Protein AF-A0A2N8P9F9-F1 (afdb_monomer_lite)

Foldseek 3Di:
DDLDPPPPPDPDADDEAEQEDELDVDPVSVVVSVVVLLVRQFDDDPPRDTAGDQDQLYKYKYKYKYFPDADPVRDDTDIWIKIWMARSRPRQTFWMATPVVQETEGEPPSCVCVSRVDDTPDDHHYDPHHRDQVRVCVVLVHPHPVPDDDDSPDPDPDPDDDDPDDDD

InterPro domains:
  IPR001574 Ribosome-inactivating protein [PF00161] (27-142)
  IPR016138 Ribosome-inactivating protein, subdomain 1 [G3DSA:3.40.420.10] (20-156)
  IPR036041 Ribosome-inactivating protein superfamily [SSF56371] (22-152)

Sequence (168 aa):
MDSATVTNRAANRPSYSTVHWVDTHDSNRYLAMLQQLRTAVGHAFRNNVQETTHDRNQLVALNVTRDLGEGGDGRQHQVESVTIYFNASNMYFLGWSSDDTGRLYQLNGTNLGRRLAWSGEHQPITLPFGESYTALQRAAGWGSRGAMEINTVAFTFCGGLQVLSRRT

Secondary structure (DSSP, 8-state):
--------SSSS---EEEEEEE--S-HHHHHHHHHHHHHHHEEE-GGG-EEE-S-SS-EEEEEEEEE----TTS----EEEEEEEEETTT--EEEEEETTTTEEEE-TT--HHHHTT--SSSPPEEPSS-SSHHHHHHHHT-S-GGG----TT-----SS--------

Radius of gyration: 17.2 Å; chains: 1; bounding box: 51×53×38 Å

Structure (mmCIF, N/CA/C/O backbone):
data_AF-A0A2N8P9F9-F1
#
_entry.id   AF-A0A2N8P9F9-F1
#
loop_
_atom_site.group_PDB
_atom_site.id
_atom_site.type_symbol
_atom_site.label_atom_id
_atom_site.label_alt_id
_atom_site.label_comp_id
_atom_site.label_asym_id
_atom_site.label_entity_id
_atom_site.label_seq_id
_atom_site.pdbx_PDB_ins_code
_atom_site.Cartn_x
_atom_site.Cartn_y
_atom_site.Cartn_z
_atom_site.occupancy
_atom_site.B_iso_or_equiv
_atom_site.auth_seq_id
_atom_site.auth_comp_id
_atom_site.auth_asym_id
_atom_site.auth_atom_id
_atom_site.pdbx_PDB_model_num
ATOM 1 N N . MET A 1 1 ? -2.568 -3.768 24.577 1.00 30.30 1 MET A N 1
ATOM 2 C CA . MET A 1 1 ? -2.205 -3.150 23.284 1.00 30.30 1 MET A CA 1
ATOM 3 C C . MET A 1 1 ? -3.438 -3.266 22.432 1.00 30.30 1 MET A C 1
ATOM 5 O O . MET A 1 1 ? -3.795 -4.370 22.036 1.00 30.30 1 MET A O 1
ATOM 9 N N . ASP A 1 2 ? -4.140 -2.152 22.301 1.00 24.77 2 ASP A N 1
ATOM 10 C CA . ASP A 1 2 ? -5.523 -2.145 21.856 1.00 24.77 2 ASP A CA 1
ATOM 11 C C . ASP A 1 2 ? -5.565 -2.212 20.334 1.00 24.77 2 ASP A C 1
ATOM 13 O O . ASP A 1 2 ? -5.046 -1.343 19.635 1.00 24.77 2 ASP A O 1
ATOM 17 N N . SER A 1 3 ? -6.152 -3.288 19.815 1.00 24.88 3 SER A N 1
ATOM 18 C CA . SER A 1 3 ? -6.574 -3.349 18.423 1.00 24.88 3 SER A CA 1
ATOM 19 C C . SER A 1 3 ? -7.779 -2.419 18.307 1.00 24.88 3 SER A C 1
ATOM 21 O O . SER A 1 3 ? -8.895 -2.776 18.677 1.00 24.88 3 SER A O 1
ATOM 23 N N . ALA A 1 4 ? -7.535 -1.173 17.909 1.00 26.28 4 ALA A N 1
ATOM 24 C CA . ALA A 1 4 ? -8.611 -0.238 17.646 1.00 26.28 4 ALA A CA 1
ATOM 25 C C . ALA A 1 4 ? -9.183 -0.549 16.263 1.00 26.28 4 ALA A C 1
ATOM 27 O O . ALA A 1 4 ? -8.550 -0.297 15.238 1.00 26.28 4 ALA A O 1
ATOM 28 N N . THR A 1 5 ? -10.404 -1.077 16.230 1.00 26.66 5 THR A N 1
ATOM 29 C CA . THR A 1 5 ? -11.253 -0.998 15.044 1.00 26.66 5 THR A CA 1
ATOM 30 C C . THR A 1 5 ? -11.542 0.482 14.801 1.00 26.66 5 THR A C 1
ATOM 32 O O . THR A 1 5 ? -12.449 1.054 15.406 1.00 26.66 5 THR A O 1
ATOM 35 N N . VAL A 1 6 ? -10.743 1.150 13.966 1.00 27.34 6 VAL A N 1
ATOM 36 C CA . VAL A 1 6 ? -11.056 2.518 13.546 1.00 27.34 6 VAL A CA 1
ATOM 37 C C . VAL A 1 6 ? -12.202 2.438 12.549 1.00 27.34 6 VAL A C 1
ATOM 39 O O . VAL A 1 6 ? -12.025 2.160 11.365 1.00 27.34 6 VAL A O 1
ATOM 42 N N . THR A 1 7 ? -13.407 2.660 13.065 1.00 22.81 7 THR A N 1
ATOM 43 C CA . THR A 1 7 ? -14.605 2.909 12.268 1.00 22.81 7 THR A CA 1
ATOM 44 C C . THR A 1 7 ? -14.370 4.197 11.486 1.00 22.81 7 THR A C 1
ATOM 46 O O . THR A 1 7 ? -14.451 5.290 12.049 1.00 22.81 7 THR A O 1
ATOM 49 N N . ASN A 1 8 ? -14.015 4.089 10.204 1.00 29.50 8 ASN A N 1
ATOM 50 C CA . ASN A 1 8 ? -13.860 5.273 9.374 1.00 29.50 8 ASN A CA 1
ATOM 51 C C . ASN A 1 8 ? -15.230 5.947 9.231 1.00 29.50 8 ASN A C 1
ATOM 53 O O . ASN A 1 8 ? -16.238 5.312 8.908 1.00 29.50 8 ASN A O 1
ATOM 57 N N . ARG A 1 9 ? -15.264 7.241 9.544 1.00 29.08 9 ARG A N 1
ATOM 58 C CA . ARG A 1 9 ? -16.457 8.081 9.639 1.00 29.08 9 ARG A CA 1
ATOM 59 C C . ARG A 1 9 ? -16.928 8.477 8.236 1.00 29.08 9 ARG A C 1
ATOM 61 O O . ARG A 1 9 ? -16.974 9.649 7.901 1.00 29.08 9 ARG A O 1
ATOM 68 N N . ALA A 1 10 ? -17.273 7.494 7.414 1.00 27.45 10 ALA A N 1
ATOM 69 C CA . ALA A 1 10 ? -18.036 7.663 6.186 1.00 27.45 10 ALA A CA 1
ATOM 70 C C . ALA A 1 10 ? -18.776 6.352 5.909 1.00 27.45 10 ALA A C 1
ATOM 72 O O . ALA A 1 10 ? -18.179 5.307 5.661 1.00 27.45 10 ALA A O 1
ATOM 73 N N . ALA A 1 11 ? -20.097 6.408 6.024 1.00 31.88 11 ALA A N 1
ATOM 74 C CA . ALA A 1 11 ? -20.988 5.281 5.825 1.00 31.88 11 ALA A CA 1
ATOM 75 C C . ALA A 1 11 ? -20.761 4.576 4.464 1.00 31.88 11 ALA A C 1
ATOM 77 O O . ALA A 1 11 ? -20.681 5.225 3.422 1.00 31.88 11 ALA A O 1
ATOM 78 N N . ASN A 1 12 ? -20.789 3.235 4.493 1.00 32.66 12 ASN A N 1
ATOM 79 C CA . ASN A 1 12 ? -21.172 2.329 3.395 1.00 32.66 12 ASN A CA 1
ATOM 80 C C . ASN A 1 12 ? -20.173 1.859 2.304 1.00 32.66 12 ASN A C 1
ATOM 82 O O . ASN A 1 12 ? -20.660 1.491 1.236 1.00 32.66 12 ASN A O 1
ATOM 86 N N . ARG A 1 13 ? -18.839 1.759 2.492 1.00 37.03 13 ARG A N 1
ATOM 87 C CA . ARG A 1 13 ? -17.921 1.198 1.446 1.00 37.03 13 ARG A CA 1
ATOM 88 C C . ARG A 1 13 ? -16.709 0.395 1.999 1.00 37.03 13 ARG A C 1
ATOM 90 O O . ARG A 1 13 ? -16.485 0.451 3.201 1.00 37.03 13 ARG A O 1
ATOM 97 N N . PRO A 1 14 ? -16.003 -0.403 1.155 1.00 45.31 14 PRO A N 1
ATOM 98 C CA . PRO A 1 14 ? -15.731 -1.838 1.377 1.00 45.31 14 PRO A CA 1
ATOM 99 C C . PRO A 1 14 ? -14.969 -2.155 2.672 1.00 45.31 14 PRO A C 1
ATOM 101 O O . PRO A 1 14 ? -14.108 -1.393 3.093 1.00 45.31 14 PRO A O 1
ATOM 104 N N . SER A 1 15 ? -15.233 -3.323 3.261 1.00 54.84 15 SER A N 1
ATOM 105 C CA . SER A 1 15 ? -14.537 -3.829 4.449 1.00 54.84 15 SER A CA 1
ATOM 106 C C . SER A 1 15 ? -13.032 -3.977 4.186 1.00 54.84 15 SER A C 1
ATOM 108 O O . SER A 1 15 ? -12.601 -4.937 3.549 1.00 54.84 15 SER A O 1
ATOM 110 N N . TYR A 1 16 ? -12.227 -3.028 4.659 1.00 56.31 16 TYR A N 1
ATOM 111 C CA . TYR A 1 16 ? -10.776 -3.168 4.723 1.00 56.31 16 TYR A CA 1
ATOM 112 C C . TYR A 1 16 ? -10.331 -3.239 6.180 1.00 56.31 16 TYR A C 1
ATOM 114 O O . TYR A 1 16 ? -10.906 -2.585 7.050 1.00 56.31 16 TYR A O 1
ATOM 122 N N . SER A 1 17 ? -9.323 -4.064 6.448 1.00 64.69 17 SER A N 1
ATOM 123 C CA . SER A 1 17 ? -8.707 -4.136 7.774 1.00 64.69 17 SER A CA 1
ATOM 124 C C . SER A 1 17 ? -7.628 -3.059 7.877 1.00 64.69 17 SER A C 1
ATOM 126 O O . SER A 1 17 ? -6.892 -2.834 6.914 1.00 64.69 17 SER A O 1
ATOM 128 N N . THR A 1 18 ? -7.512 -2.415 9.036 1.00 65.12 18 THR A N 1
ATOM 129 C CA . THR A 1 18 ? -6.504 -1.374 9.286 1.00 65.12 18 THR A CA 1
ATOM 130 C C . THR A 1 18 ? -5.505 -1.856 10.329 1.00 65.12 18 THR A C 1
ATOM 132 O O . THR A 1 18 ? -5.890 -2.362 11.382 1.00 65.12 18 THR A O 1
ATOM 135 N N . VAL A 1 19 ? -4.219 -1.685 10.039 1.00 64.88 19 VAL A N 1
ATOM 136 C CA . VAL A 1 19 ? -3.107 -1.905 10.966 1.00 64.88 19 VAL A CA 1
ATOM 137 C C . VAL A 1 19 ? -2.494 -0.552 11.283 1.00 64.88 19 VAL A C 1
ATOM 139 O O . VAL A 1 19 ? -2.213 0.224 10.375 1.00 64.88 19 VAL A O 1
ATOM 142 N N . HIS A 1 20 ? -2.280 -0.265 12.562 1.00 66.94 20 HIS A N 1
ATOM 143 C CA . HIS A 1 20 ? -1.676 0.989 13.001 1.00 66.94 20 HIS A CA 1
ATOM 144 C C . HIS A 1 20 ? -0.215 0.765 13.386 1.00 66.94 20 HIS A C 1
ATOM 146 O O . HIS A 1 20 ? 0.096 -0.117 14.186 1.00 66.94 20 HIS A O 1
ATOM 152 N N . TRP A 1 21 ? 0.676 1.585 12.837 1.00 66.00 21 TRP A N 1
ATOM 153 C CA . TRP A 1 21 ? 2.098 1.596 13.142 1.00 66.00 21 TRP A CA 1
ATOM 154 C C . TRP A 1 21 ? 2.563 3.008 13.475 1.00 66.00 21 TRP A C 1
ATOM 156 O O . TRP A 1 21 ? 2.352 3.948 12.713 1.00 66.00 21 TRP A O 1
ATOM 166 N N . VAL A 1 22 ? 3.238 3.130 14.612 1.00 60.84 22 VAL A N 1
ATOM 167 C CA . VAL A 1 22 ? 3.959 4.341 14.999 1.00 60.84 22 VAL A CA 1
ATOM 168 C C . VAL A 1 22 ? 5.439 4.045 14.822 1.00 60.84 22 VAL A C 1
ATOM 170 O O . VAL A 1 22 ? 5.901 3.013 15.318 1.00 60.84 22 VAL A O 1
ATOM 173 N N . ASP A 1 23 ? 6.156 4.935 14.134 1.00 62.00 23 ASP A N 1
ATOM 174 C CA . ASP A 1 23 ? 7.605 4.866 13.925 1.00 62.00 23 ASP A CA 1
ATOM 175 C C . ASP A 1 23 ? 8.349 5.062 15.247 1.00 62.00 23 ASP A C 1
ATOM 177 O O . ASP A 1 23 ? 8.871 6.116 15.601 1.00 62.00 23 ASP A O 1
ATOM 181 N N . THR A 1 24 ? 8.330 4.006 16.038 1.00 53.62 24 THR A N 1
ATOM 182 C CA . THR A 1 24 ? 9.168 3.835 17.204 1.00 53.62 24 THR A CA 1
ATOM 183 C C . THR A 1 24 ? 10.310 2.959 16.743 1.00 53.62 24 THR A C 1
ATOM 185 O O . THR A 1 24 ? 10.046 1.878 16.215 1.00 53.62 24 THR A O 1
ATOM 188 N N . HIS A 1 25 ? 11.555 3.375 16.955 1.00 65.12 25 HIS A N 1
ATOM 189 C CA . HIS A 1 25 ? 12.767 2.631 16.589 1.00 65.12 25 HIS A CA 1
ATOM 190 C C . HIS A 1 25 ? 12.947 1.326 17.420 1.00 65.12 25 HIS A C 1
ATOM 192 O O . HIS A 1 25 ? 14.054 0.923 17.763 1.00 65.12 25 HIS A O 1
ATOM 198 N N . ASP A 1 26 ? 11.843 0.670 17.780 1.00 72.69 26 ASP A N 1
ATOM 199 C CA . ASP A 1 26 ? 11.692 -0.495 18.635 1.00 72.69 26 ASP A CA 1
ATOM 200 C C . ASP A 1 26 ? 11.343 -1.725 17.783 1.00 72.69 26 ASP A C 1
ATOM 202 O O . ASP A 1 26 ? 10.273 -1.831 17.170 1.00 72.69 26 ASP A O 1
ATOM 206 N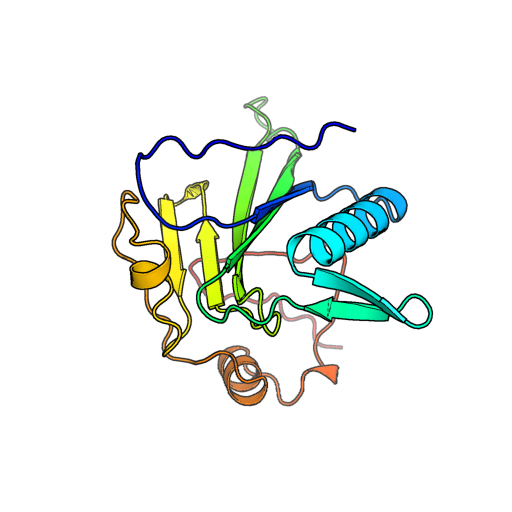 N . SER A 1 27 ? 12.256 -2.695 17.792 1.00 74.56 27 SER A N 1
ATOM 207 C CA . SER A 1 27 ? 12.118 -3.948 17.046 1.00 74.56 27 SER A CA 1
ATOM 208 C C . SER A 1 27 ? 10.915 -4.787 17.494 1.00 74.56 27 SER A C 1
ATOM 210 O O . SER A 1 27 ? 10.306 -5.466 16.668 1.00 74.56 27 SER A O 1
ATOM 212 N N . ASN A 1 28 ? 10.514 -4.728 18.768 1.00 76.31 28 ASN A N 1
ATOM 213 C CA . ASN A 1 28 ? 9.371 -5.497 19.267 1.00 76.31 28 ASN A CA 1
ATOM 214 C C . ASN A 1 28 ? 8.050 -4.949 18.724 1.00 76.31 28 ASN A C 1
ATOM 216 O O . ASN A 1 28 ? 7.170 -5.717 18.331 1.00 76.31 28 ASN A O 1
ATOM 220 N N . ARG A 1 29 ? 7.923 -3.621 18.640 1.00 72.81 29 ARG A N 1
ATOM 221 C CA . ARG A 1 29 ? 6.747 -2.968 18.048 1.00 72.81 29 ARG A CA 1
ATOM 222 C C . ARG A 1 29 ? 6.652 -3.227 16.548 1.00 72.81 29 ARG A C 1
ATOM 224 O O . ARG A 1 29 ? 5.560 -3.476 16.042 1.00 72.81 29 ARG A O 1
ATOM 231 N N . TYR A 1 30 ? 7.788 -3.257 15.854 1.00 75.25 30 TYR A N 1
ATOM 232 C CA . TYR A 1 30 ? 7.841 -3.662 14.450 1.00 75.25 30 TYR A CA 1
ATOM 233 C C . TYR A 1 30 ? 7.366 -5.111 14.242 1.00 75.25 30 TYR A C 1
ATOM 235 O O . TYR A 1 30 ? 6.511 -5.370 13.393 1.00 75.25 30 TYR A O 1
ATOM 243 N N . LEU A 1 31 ? 7.854 -6.059 15.052 1.00 78.88 31 LEU A N 1
ATOM 244 C CA . LEU A 1 31 ? 7.422 -7.460 14.981 1.00 78.88 31 LEU A CA 1
ATOM 245 C C . LEU A 1 31 ? 5.926 -7.626 15.280 1.00 78.88 31 LEU A C 1
ATOM 247 O O . LEU A 1 31 ? 5.251 -8.391 14.588 1.00 78.88 31 LEU A O 1
ATOM 251 N N . ALA A 1 32 ? 5.397 -6.891 16.261 1.00 79.62 32 ALA A N 1
ATOM 252 C CA . ALA A 1 32 ? 3.972 -6.895 16.581 1.00 79.62 32 ALA A CA 1
ATOM 253 C C . ALA A 1 32 ? 3.120 -6.371 15.411 1.00 79.62 32 ALA A C 1
ATOM 255 O O . ALA A 1 32 ? 2.122 -6.994 15.048 1.00 79.62 32 ALA A O 1
ATOM 256 N N . MET A 1 33 ? 3.543 -5.282 14.761 1.00 82.00 33 MET A N 1
ATOM 257 C CA . MET A 1 33 ? 2.885 -4.760 13.558 1.00 82.00 33 MET A CA 1
ATOM 258 C C . MET A 1 33 ? 2.875 -5.794 12.425 1.00 82.00 33 MET A C 1
ATOM 260 O O . MET A 1 33 ? 1.828 -6.042 11.828 1.00 82.00 33 MET A O 1
ATOM 264 N N . LEU A 1 34 ? 4.002 -6.470 12.170 1.00 82.00 34 LEU A N 1
ATOM 265 C CA . LEU A 1 34 ? 4.060 -7.521 11.150 1.00 82.00 34 LEU A CA 1
ATOM 266 C C . LEU A 1 34 ? 3.096 -8.677 11.454 1.00 82.00 34 LEU A C 1
ATOM 268 O O . LEU A 1 34 ? 2.489 -9.232 10.538 1.00 82.00 34 LEU A O 1
ATOM 272 N N . GLN A 1 35 ? 2.944 -9.055 12.724 1.00 82.19 35 GLN A N 1
ATOM 273 C CA . GLN A 1 35 ? 1.995 -10.091 13.138 1.00 82.19 35 GLN A CA 1
ATOM 274 C C . GLN A 1 35 ? 0.539 -9.654 12.936 1.00 82.19 35 GLN A C 1
ATOM 276 O O . GLN A 1 35 ? -0.271 -10.450 12.451 1.00 82.19 35 GLN A O 1
ATOM 281 N N . GLN A 1 36 ? 0.216 -8.396 13.245 1.00 80.94 36 GLN A N 1
ATOM 282 C CA . GLN A 1 36 ? -1.107 -7.825 12.988 1.00 80.94 36 GLN A CA 1
ATOM 283 C C . GLN A 1 36 ? -1.416 -7.801 11.492 1.00 80.94 36 GLN A C 1
ATOM 285 O O . GLN A 1 36 ? -2.480 -8.260 11.087 1.00 80.94 36 GLN A O 1
ATOM 290 N N . LEU A 1 37 ? -0.468 -7.353 10.664 1.00 82.00 37 LEU A N 1
ATOM 291 C CA . LEU A 1 37 ? -0.629 -7.312 9.212 1.00 82.00 37 LEU A CA 1
ATOM 292 C C . LEU A 1 37 ? -0.885 -8.695 8.623 1.00 82.00 37 LEU A C 1
ATOM 294 O O . LEU A 1 37 ? -1.814 -8.854 7.840 1.00 82.00 37 LEU A O 1
ATOM 298 N N . ARG A 1 38 ? -0.116 -9.703 9.045 1.00 83.00 38 ARG A N 1
ATOM 299 C CA . AR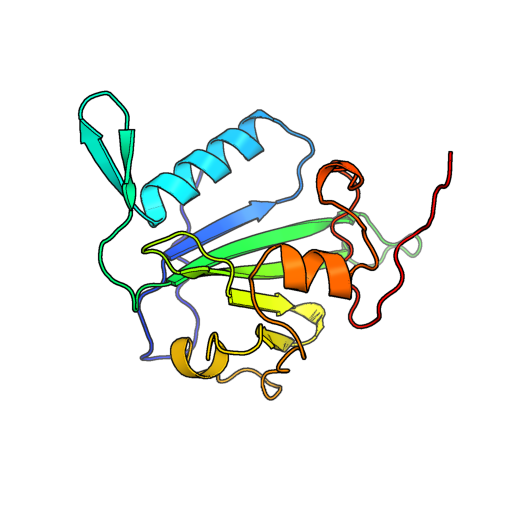G A 1 38 ? -0.309 -11.095 8.613 1.00 83.00 38 ARG A CA 1
ATOM 300 C C . ARG A 1 38 ? -1.701 -11.612 8.984 1.00 83.00 38 ARG A C 1
ATOM 302 O O . ARG A 1 38 ? -2.415 -12.100 8.118 1.00 83.00 38 ARG A O 1
ATOM 309 N N . THR A 1 39 ? -2.118 -11.395 10.231 1.00 80.62 39 THR A N 1
ATOM 310 C CA . THR A 1 39 ? -3.455 -11.779 10.718 1.00 80.62 39 THR A CA 1
ATOM 311 C C . THR A 1 39 ? -4.582 -11.039 9.988 1.00 80.62 39 THR A C 1
ATOM 313 O O . THR A 1 39 ? -5.659 -11.588 9.792 1.00 80.62 39 THR A O 1
ATOM 316 N N . ALA A 1 40 ? -4.351 -9.792 9.573 1.00 79.75 40 ALA A N 1
ATOM 317 C CA . ALA A 1 40 ? -5.348 -8.984 8.879 1.00 79.75 40 ALA A CA 1
ATOM 318 C C . ALA A 1 40 ? -5.592 -9.434 7.429 1.00 79.75 40 ALA A C 1
ATOM 320 O O . ALA A 1 40 ? -6.693 -9.242 6.913 1.00 79.75 40 ALA A O 1
ATOM 321 N N . VAL A 1 41 ? -4.575 -10.000 6.771 1.00 80.44 41 VAL A N 1
ATOM 322 C CA . VAL A 1 41 ? -4.630 -10.399 5.351 1.00 80.44 41 VAL A CA 1
ATOM 323 C C . VAL A 1 41 ? -4.725 -11.893 5.140 1.00 80.44 41 VAL A C 1
ATOM 325 O O . VAL A 1 41 ? -4.853 -12.330 4.000 1.00 80.44 41 VAL A O 1
ATOM 328 N N . GLY A 1 42 ? -4.617 -12.682 6.197 1.00 77.56 42 GLY A N 1
ATOM 329 C CA . GLY A 1 42 ? -4.474 -14.113 6.071 1.00 77.56 42 GLY A CA 1
ATOM 330 C C . GLY A 1 42 ? -4.951 -14.867 7.289 1.00 77.56 42 GLY A C 1
ATOM 331 O O . GLY A 1 42 ? -5.381 -14.316 8.298 1.00 77.56 42 GLY A O 1
ATOM 332 N N . HIS A 1 43 ? -4.886 -16.178 7.155 1.00 76.81 43 HIS A N 1
ATOM 333 C CA . HIS A 1 43 ? -5.262 -17.113 8.193 1.00 76.81 43 HIS A CA 1
ATOM 334 C C . HIS A 1 43 ? -4.158 -18.151 8.353 1.00 76.81 43 HIS A C 1
ATOM 336 O O . HIS A 1 43 ? -3.321 -18.348 7.467 1.00 76.81 43 HIS A O 1
ATOM 342 N N . ALA A 1 44 ? -4.137 -18.798 9.516 1.00 79.94 44 ALA A N 1
ATOM 343 C CA . ALA A 1 44 ? -3.196 -19.871 9.767 1.00 79.94 44 ALA A CA 1
ATOM 344 C C . ALA A 1 44 ? -3.440 -21.017 8.777 1.00 79.94 44 ALA A C 1
ATOM 346 O O . ALA A 1 44 ? -4.523 -21.598 8.718 1.00 79.94 44 ALA A O 1
ATOM 347 N N . PHE A 1 45 ? -2.395 -21.339 8.029 1.00 79.88 45 PHE A N 1
ATOM 348 C CA . PHE A 1 45 ? -2.266 -22.530 7.215 1.00 79.88 45 PHE A CA 1
ATOM 349 C C . PHE A 1 45 ? -1.349 -23.535 7.936 1.00 79.88 45 PHE A C 1
ATOM 351 O O . PHE A 1 45 ? -0.840 -23.299 9.037 1.00 79.88 45 PHE A O 1
ATOM 358 N N . ARG A 1 46 ? -1.153 -24.712 7.340 1.00 76.00 46 ARG A N 1
ATOM 359 C CA . ARG A 1 46 ? -0.344 -25.790 7.923 1.00 76.00 46 ARG A CA 1
ATOM 360 C C . ARG A 1 46 ? 1.088 -25.326 8.226 1.00 76.00 46 ARG A C 1
ATOM 362 O O . ARG A 1 46 ? 1.661 -24.526 7.492 1.00 76.00 46 ARG A O 1
ATOM 369 N N . ASN A 1 47 ? 1.689 -25.896 9.273 1.00 79.12 47 ASN A N 1
ATOM 370 C CA . ASN A 1 47 ? 3.103 -25.716 9.635 1.00 79.12 47 ASN A CA 1
ATOM 371 C C . ASN A 1 47 ? 3.533 -24.254 9.867 1.00 79.12 47 ASN A C 1
ATOM 373 O O . ASN A 1 47 ? 4.597 -23.847 9.408 1.00 79.12 47 ASN A O 1
ATOM 377 N N . ASN A 1 48 ? 2.727 -23.464 10.586 1.00 75.69 48 ASN A N 1
ATOM 378 C CA . ASN A 1 48 ? 3.001 -22.046 10.887 1.00 75.69 48 ASN A CA 1
ATOM 379 C C . ASN A 1 48 ? 3.105 -21.134 9.649 1.00 75.69 48 ASN A C 1
ATOM 381 O O . ASN A 1 48 ? 3.600 -20.010 9.745 1.00 75.69 48 ASN A O 1
ATOM 385 N N . VAL A 1 49 ? 2.638 -21.594 8.489 1.00 77.75 49 VAL A N 1
ATOM 386 C CA . VAL A 1 49 ? 2.502 -20.766 7.289 1.00 77.75 49 VAL A CA 1
ATOM 387 C C . VAL A 1 49 ? 1.197 -19.983 7.398 1.00 77.75 49 VAL A C 1
ATOM 389 O O . VAL A 1 49 ? 0.220 -20.493 7.934 1.00 77.75 49 VAL A O 1
ATOM 392 N N . GLN A 1 50 ? 1.164 -18.749 6.903 1.00 76.62 50 GLN A N 1
ATOM 393 C CA . GLN A 1 50 ? -0.092 -18.027 6.706 1.00 76.62 50 GLN A CA 1
ATOM 394 C C . GLN A 1 50 ? -0.415 -17.956 5.221 1.00 76.62 50 GLN A C 1
ATOM 396 O O . GLN A 1 50 ? 0.474 -17.706 4.406 1.00 76.62 50 GLN A O 1
ATOM 401 N N . GLU A 1 51 ? -1.681 -18.175 4.889 1.00 81.06 51 GLU A N 1
ATOM 402 C CA . GLU A 1 51 ? -2.204 -18.024 3.536 1.00 81.06 51 GLU A CA 1
ATOM 403 C C . GLU A 1 51 ? -3.051 -16.752 3.469 1.00 81.06 51 GLU A C 1
ATOM 405 O O . GLU A 1 51 ? -3.859 -16.487 4.366 1.00 81.06 51 GLU A O 1
ATOM 410 N N . THR A 1 52 ? -2.839 -15.948 2.427 1.00 79.56 52 THR A N 1
ATOM 411 C CA . THR A 1 52 ? -3.605 -14.722 2.203 1.00 79.56 52 THR A CA 1
ATOM 412 C C . THR A 1 52 ? -5.069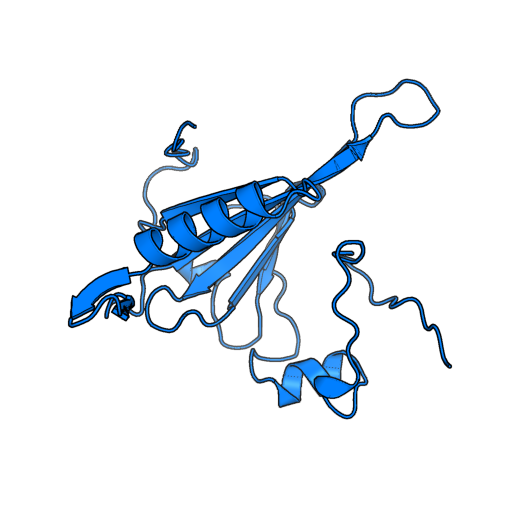 -15.034 1.903 1.00 79.56 52 THR A C 1
ATOM 414 O O . THR A 1 52 ? -5.433 -16.138 1.492 1.00 79.56 52 THR A O 1
ATOM 417 N N . THR A 1 53 ? -5.950 -14.056 2.108 1.00 72.19 53 THR A N 1
ATOM 418 C CA . THR A 1 53 ? -7.346 -14.192 1.682 1.00 72.19 53 THR A CA 1
ATOM 419 C C . THR A 1 53 ? -7.400 -14.395 0.165 1.00 72.19 53 THR A C 1
ATOM 421 O O . THR A 1 53 ? -6.590 -13.849 -0.576 1.00 72.19 53 THR A O 1
ATOM 424 N N . HIS A 1 54 ? -8.368 -15.151 -0.340 1.00 69.12 54 HIS A N 1
ATOM 425 C CA . HIS A 1 54 ? -8.529 -15.299 -1.790 1.00 69.12 54 HIS A CA 1
ATOM 426 C C . HIS A 1 54 ? -9.362 -14.162 -2.418 1.00 69.12 54 HIS A C 1
ATOM 428 O O . HIS A 1 54 ? -9.550 -14.135 -3.637 1.00 69.12 54 HIS A O 1
ATOM 434 N N . ASP A 1 55 ? -9.851 -13.206 -1.616 1.00 77.69 55 ASP A N 1
ATOM 435 C CA . ASP A 1 55 ? -10.673 -12.100 -2.105 1.00 77.69 55 ASP A CA 1
ATOM 436 C C . ASP A 1 55 ? -9.806 -10.974 -2.685 1.00 77.69 55 ASP A C 1
ATOM 438 O O . ASP A 1 55 ? -9.160 -10.196 -1.982 1.00 77.69 55 ASP A O 1
ATOM 442 N N . ARG A 1 56 ? -9.829 -10.857 -4.015 1.00 70.06 56 ARG A N 1
ATOM 443 C CA . ARG A 1 56 ? -9.081 -9.834 -4.758 1.00 70.06 56 ARG A CA 1
ATOM 444 C C . ARG A 1 56 ? -9.611 -8.417 -4.554 1.00 70.06 56 ARG A C 1
ATOM 446 O O . ARG A 1 56 ? -8.888 -7.464 -4.859 1.00 70.06 56 ARG A O 1
ATOM 453 N N . ASN A 1 57 ? -10.847 -8.268 -4.082 1.00 74.94 57 ASN A N 1
ATOM 454 C CA . ASN A 1 57 ? -11.460 -6.969 -3.831 1.00 74.94 57 ASN A CA 1
ATOM 455 C C . ASN A 1 57 ? -11.119 -6.440 -2.439 1.00 74.94 57 ASN A C 1
ATOM 457 O O . ASN A 1 57 ? -11.049 -5.217 -2.277 1.00 74.94 57 ASN A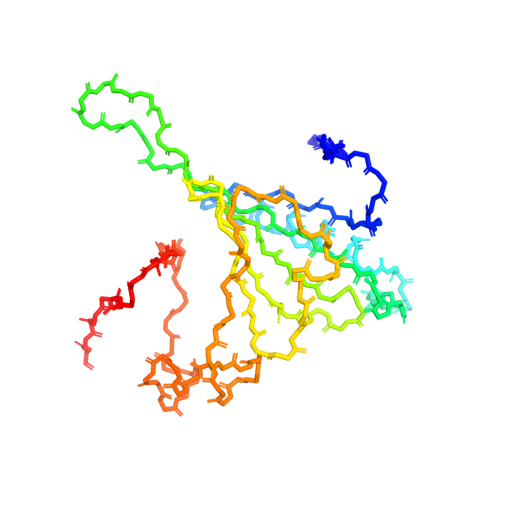 O 1
ATOM 461 N N . GLN A 1 58 ? -10.817 -7.325 -1.486 1.00 82.50 58 GLN A N 1
ATOM 462 C CA . GLN A 1 58 ? -10.428 -6.945 -0.136 1.00 82.50 58 GLN A CA 1
ATOM 463 C C . GLN A 1 58 ? -9.108 -6.160 -0.133 1.00 82.50 58 GLN A C 1
ATOM 465 O O . GLN A 1 58 ? -8.152 -6.453 -0.863 1.00 82.50 58 GLN A O 1
ATOM 470 N N . LEU A 1 59 ? -9.080 -5.114 0.688 1.00 86.38 59 LEU A N 1
ATOM 471 C CA . LEU A 1 59 ? -7.922 -4.259 0.908 1.00 86.38 59 LEU A CA 1
ATOM 472 C C . LEU A 1 59 ? -7.452 -4.392 2.353 1.00 86.38 59 LEU A C 1
ATOM 474 O O . LEU A 1 59 ? -8.243 -4.669 3.256 1.00 86.38 59 LEU A O 1
ATOM 478 N N . VAL A 1 60 ? -6.168 -4.138 2.564 1.00 87.38 60 VAL A N 1
ATOM 479 C CA . VAL A 1 60 ? -5.615 -3.877 3.890 1.00 87.38 60 VAL A CA 1
ATOM 480 C C . VAL A 1 60 ? -4.910 -2.533 3.873 1.00 87.38 60 VAL A C 1
ATOM 482 O O . VAL A 1 60 ? -4.225 -2.195 2.906 1.00 87.38 60 VAL A O 1
ATOM 485 N N . ALA A 1 61 ? -5.108 -1.769 4.936 1.00 88.69 61 ALA A N 1
ATOM 486 C CA . ALA A 1 61 ? -4.510 -0.465 5.146 1.00 88.69 61 ALA A CA 1
ATOM 487 C C . ALA A 1 61 ? -3.473 -0.554 6.273 1.00 88.69 61 ALA A C 1
ATOM 489 O O . ALA A 1 61 ? -3.737 -1.156 7.314 1.00 88.69 61 ALA A O 1
ATOM 490 N N . LEU A 1 62 ? -2.301 0.040 6.071 1.00 85.12 62 LEU A N 1
ATOM 491 C CA . LEU A 1 62 ? -1.286 0.238 7.101 1.00 85.12 62 LEU A CA 1
ATOM 492 C C . LEU A 1 62 ? -1.124 1.737 7.331 1.00 85.12 62 LEU A C 1
ATOM 494 O O . LEU A 1 62 ? -0.594 2.441 6.471 1.00 85.12 62 LEU A O 1
ATOM 498 N N . ASN A 1 63 ? -1.563 2.209 8.489 1.00 83.81 63 ASN A N 1
ATOM 499 C CA . ASN A 1 63 ? -1.379 3.587 8.908 1.00 83.81 63 ASN A CA 1
ATOM 500 C C . ASN A 1 63 ? 0.009 3.705 9.522 1.00 83.81 63 ASN A C 1
ATOM 502 O O . ASN A 1 63 ? 0.301 3.053 10.522 1.00 83.81 63 ASN A O 1
ATOM 506 N N . VAL A 1 64 ? 0.856 4.508 8.898 1.00 79.56 64 VAL A N 1
ATOM 507 C CA . VAL A 1 64 ? 2.216 4.799 9.320 1.00 79.56 64 VAL A CA 1
ATOM 508 C C . VAL A 1 64 ? 2.239 6.219 9.844 1.00 79.56 64 VAL A C 1
ATOM 510 O O . VAL A 1 64 ? 1.998 7.167 9.101 1.00 79.56 64 VAL A O 1
ATOM 513 N N . THR A 1 65 ? 2.544 6.345 11.125 1.00 76.38 65 THR A N 1
ATOM 514 C CA . THR A 1 65 ? 2.607 7.622 11.817 1.00 76.38 65 THR A CA 1
ATOM 515 C C . THR A 1 65 ? 4.031 7.874 12.281 1.00 76.38 65 THR A C 1
ATOM 517 O O . THR A 1 65 ? 4.619 7.041 12.974 1.00 76.38 65 THR A O 1
ATOM 520 N N . ARG A 1 66 ? 4.583 9.028 11.917 1.00 70.56 66 ARG A N 1
ATOM 521 C CA . ARG A 1 66 ? 5.891 9.495 12.366 1.00 70.56 66 ARG A CA 1
ATOM 522 C C . ARG A 1 66 ? 5.696 10.669 13.317 1.00 70.56 66 ARG A C 1
ATOM 524 O O . ARG A 1 66 ? 5.078 11.663 12.951 1.00 70.56 66 ARG A O 1
ATOM 531 N N . ASP A 1 67 ? 6.249 10.545 14.519 1.00 69.81 67 ASP A N 1
ATOM 532 C CA . ASP A 1 67 ? 6.401 11.671 15.439 1.00 69.81 67 ASP A CA 1
ATOM 533 C C . ASP A 1 67 ? 7.678 12.427 15.055 1.00 69.81 67 ASP A C 1
ATOM 535 O O . ASP A 1 67 ? 8.774 11.863 15.083 1.00 69.81 67 ASP A O 1
ATOM 539 N N . LEU A 1 68 ? 7.531 13.680 14.632 1.00 66.06 68 LEU A N 1
ATOM 540 C CA . LEU A 1 68 ? 8.648 14.555 14.276 1.00 66.06 68 LEU A CA 1
ATOM 541 C C . LEU A 1 68 ? 9.222 15.291 15.500 1.00 66.06 68 LEU A C 1
ATOM 543 O O . LEU A 1 68 ? 10.196 16.031 15.362 1.00 66.06 68 LEU A O 1
ATOM 547 N N . GLY A 1 69 ? 8.658 15.062 16.691 1.00 60.09 69 GLY A N 1
ATOM 548 C CA . GLY A 1 69 ? 9.009 15.757 17.925 1.00 60.09 69 GLY A CA 1
ATOM 549 C C . GLY A 1 69 ? 8.355 17.137 18.042 1.00 60.09 69 GLY A C 1
ATOM 550 O O . GLY A 1 69 ? 7.537 17.547 17.212 1.00 60.09 69 GLY A O 1
ATOM 551 N N . GLU A 1 70 ? 8.705 17.864 19.105 1.00 55.66 70 GLU A N 1
ATOM 552 C CA . GLU A 1 70 ? 8.311 19.266 19.257 1.00 55.66 70 GLU A CA 1
ATOM 553 C C . GLU A 1 70 ? 9.024 20.127 18.209 1.00 55.66 70 GLU A C 1
ATOM 555 O O . GLU A 1 70 ? 10.249 20.078 18.061 1.00 55.66 70 GLU A O 1
ATOM 560 N N . GLY A 1 71 ? 8.257 20.957 17.497 1.00 54.09 71 GLY A N 1
ATOM 561 C CA . GLY A 1 71 ? 8.840 22.034 16.708 1.00 54.09 71 GLY A CA 1
ATOM 562 C C . GLY A 1 71 ? 9.664 22.939 17.625 1.00 54.09 71 GLY A C 1
ATOM 563 O O . GLY A 1 71 ? 9.245 23.244 18.742 1.00 54.09 71 GLY A O 1
ATOM 564 N N . GLY A 1 72 ? 10.838 23.390 17.168 1.00 47.41 72 GLY A N 1
ATOM 565 C CA . GLY A 1 72 ? 11.745 24.250 17.949 1.00 47.41 72 GLY A CA 1
ATOM 566 C C . GLY A 1 72 ? 11.154 25.600 18.399 1.00 47.41 72 GLY A C 1
ATOM 567 O O . GLY A 1 72 ? 11.853 26.394 19.021 1.00 47.41 72 GLY A O 1
ATOM 568 N N . ASP A 1 73 ? 9.887 25.870 18.084 1.00 58.16 73 ASP A N 1
ATOM 569 C CA . ASP A 1 73 ? 9.086 27.028 18.470 1.00 58.16 73 ASP A CA 1
ATOM 570 C C . ASP A 1 73 ? 8.034 26.729 19.563 1.00 58.16 73 ASP A C 1
ATOM 572 O O . ASP A 1 73 ? 7.207 27.592 19.864 1.00 58.16 73 ASP A O 1
ATOM 576 N N . GLY A 1 74 ? 8.046 25.537 20.177 1.00 50.78 74 GLY A N 1
ATOM 577 C CA . GLY A 1 74 ? 7.105 25.162 21.242 1.00 50.78 74 GLY A CA 1
ATOM 578 C C . GLY A 1 74 ? 5.672 24.933 20.747 1.00 50.78 74 GLY A C 1
ATOM 579 O O . GLY A 1 74 ? 4.720 25.005 21.527 1.00 50.78 74 GLY A O 1
ATOM 580 N N . ARG A 1 75 ? 5.494 24.698 19.441 1.00 51.31 75 ARG A N 1
ATOM 581 C CA . ARG A 1 75 ? 4.207 24.300 18.858 1.00 51.31 75 ARG A CA 1
ATOM 582 C C . ARG A 1 75 ? 4.039 22.780 18.873 1.00 51.31 75 ARG A C 1
ATOM 584 O O . ARG A 1 75 ? 5.017 22.040 18.902 1.00 51.31 75 ARG A O 1
ATOM 591 N N . GLN A 1 76 ? 2.765 22.366 18.877 1.00 54.91 76 GLN A N 1
ATOM 592 C CA . GLN A 1 76 ? 2.274 20.983 18.955 1.00 54.91 76 GLN A CA 1
ATOM 593 C C . GLN A 1 76 ? 3.164 19.982 18.205 1.00 54.91 76 GLN A C 1
ATOM 595 O O . GLN A 1 76 ? 3.591 20.273 17.087 1.00 54.91 76 GLN A O 1
ATOM 600 N N . HIS A 1 77 ? 3.374 18.804 18.810 1.00 55.62 77 HIS A N 1
ATOM 601 C CA . HIS A 1 77 ? 4.019 17.645 18.183 1.00 55.62 77 HIS A CA 1
ATOM 602 C C . HIS A 1 77 ? 3.556 17.503 16.732 1.00 55.62 77 HIS A C 1
ATOM 604 O O . HIS A 1 77 ? 2.367 17.288 16.476 1.00 55.62 77 HIS A O 1
ATOM 610 N N . GLN A 1 78 ? 4.487 17.657 15.791 1.00 59.53 78 GLN A N 1
ATOM 611 C CA . GLN A 1 78 ? 4.174 17.447 14.387 1.00 59.53 78 GLN A CA 1
ATOM 612 C C . GLN A 1 78 ? 4.133 15.948 14.139 1.00 59.53 78 GLN A C 1
ATOM 614 O O . GLN A 1 78 ? 5.110 15.231 14.351 1.00 59.53 78 GLN A O 1
ATOM 619 N N . VAL A 1 79 ? 2.968 15.481 13.718 1.00 65.94 79 VAL A N 1
ATOM 620 C CA . VAL A 1 79 ? 2.728 14.082 13.415 1.00 65.94 79 VAL A CA 1
ATOM 621 C C . VAL A 1 79 ? 2.417 13.990 11.935 1.00 65.94 79 VAL A C 1
ATOM 623 O O . VAL A 1 79 ? 1.376 14.473 11.504 1.00 65.94 79 VAL A O 1
ATOM 626 N N . GLU A 1 80 ? 3.311 13.366 11.175 1.00 72.50 80 GLU A N 1
ATOM 627 C CA . GLU A 1 80 ? 3.035 13.000 9.786 1.00 72.50 80 GLU A CA 1
ATOM 628 C C . GLU A 1 80 ? 2.361 11.631 9.775 1.00 72.50 80 GLU A C 1
ATOM 630 O O . GLU A 1 80 ? 2.832 10.680 10.412 1.00 72.50 80 GLU A O 1
ATOM 635 N N . SER A 1 81 ? 1.254 11.516 9.047 1.00 78.75 81 SER A N 1
ATOM 636 C CA . SER A 1 81 ? 0.512 10.264 8.926 1.00 78.75 81 SER A CA 1
ATOM 637 C C . SER A 1 81 ? 0.211 9.949 7.470 1.00 78.75 81 SER A C 1
ATOM 639 O O . SER A 1 81 ? -0.335 10.760 6.713 1.00 78.75 81 SER A O 1
ATOM 641 N N . VAL A 1 82 ? 0.559 8.728 7.078 1.00 82.50 82 VAL A N 1
ATOM 642 C CA . VAL A 1 82 ? 0.206 8.169 5.778 1.00 82.50 82 VAL A CA 1
ATOM 643 C C . VAL A 1 82 ? -0.499 6.839 5.954 1.00 82.50 82 VAL A C 1
ATOM 645 O O . VAL A 1 82 ? -0.170 6.046 6.830 1.00 82.50 82 VAL A O 1
ATOM 648 N N . THR A 1 83 ? -1.443 6.552 5.070 1.00 86.44 83 THR A N 1
ATOM 649 C CA . THR A 1 83 ? -2.080 5.239 4.993 1.00 86.44 83 THR A CA 1
ATOM 650 C C . THR A 1 83 ? -1.644 4.545 3.716 1.00 86.44 83 THR A C 1
ATOM 652 O O . THR A 1 83 ? -1.875 5.051 2.621 1.00 86.44 83 THR A O 1
ATOM 655 N N . ILE A 1 84 ? -1.022 3.379 3.847 1.00 89.94 84 ILE A N 1
ATOM 656 C CA . ILE A 1 84 ? -0.521 2.553 2.747 1.00 89.94 84 ILE A CA 1
ATOM 657 C C . ILE A 1 84 ? -1.551 1.462 2.453 1.00 89.94 84 ILE A C 1
ATOM 659 O O . ILE A 1 84 ? -1.948 0.736 3.361 1.00 89.94 84 ILE A O 1
ATOM 663 N N . TYR A 1 85 ? -1.964 1.312 1.194 1.00 91.12 85 TYR A N 1
ATOM 664 C CA . TYR A 1 85 ? -2.990 0.342 0.809 1.00 91.12 85 TYR A CA 1
ATOM 665 C C . TYR A 1 85 ? -2.404 -0.842 0.043 1.00 91.12 85 TYR A C 1
ATOM 667 O O . TYR A 1 85 ? -1.685 -0.681 -0.949 1.00 91.12 85 TYR A O 1
ATOM 675 N N . PHE A 1 86 ? -2.800 -2.040 0.465 1.00 89.62 86 PHE A N 1
ATOM 676 C CA . PHE A 1 86 ? -2.440 -3.310 -0.147 1.00 89.62 86 PHE A CA 1
ATOM 677 C C . PHE A 1 86 ? -3.680 -4.056 -0.628 1.00 89.62 86 PHE A C 1
ATOM 679 O O . PHE A 1 86 ? -4.746 -3.992 -0.014 1.00 89.62 86 PHE A O 1
ATOM 686 N N . ASN A 1 87 ? -3.529 -4.825 -1.700 1.00 89.12 87 ASN A N 1
ATOM 687 C CA . ASN A 1 87 ? -4.482 -5.873 -2.035 1.00 89.12 87 ASN A CA 1
ATOM 688 C C . ASN A 1 87 ? -4.315 -7.035 -1.045 1.00 89.12 87 ASN A C 1
ATOM 690 O O . ASN A 1 87 ? -3.237 -7.621 -0.973 1.00 89.12 87 ASN A O 1
ATOM 694 N N . ALA A 1 88 ? -5.367 -7.388 -0.305 1.00 85.06 88 ALA A N 1
ATOM 695 C CA . ALA A 1 88 ? -5.278 -8.420 0.728 1.00 85.06 88 ALA A CA 1
ATOM 696 C C . ALA A 1 88 ? -4.970 -9.814 0.151 1.00 85.06 88 ALA A C 1
ATOM 698 O O . ALA A 1 88 ? -4.416 -10.653 0.854 1.00 85.06 88 ALA A O 1
ATOM 699 N N . SER A 1 89 ? -5.282 -10.060 -1.128 1.00 86.31 89 SER A N 1
ATOM 700 C CA . SER A 1 89 ? -5.082 -11.380 -1.738 1.00 86.31 89 SER A CA 1
ATOM 701 C C . SER A 1 89 ? -3.646 -11.721 -2.109 1.00 86.31 89 SER A C 1
ATOM 703 O O . SER A 1 89 ? -3.274 -12.892 -2.132 1.00 86.31 89 SER A O 1
ATOM 705 N N . ASN A 1 90 ? -2.824 -10.717 -2.403 1.00 88.38 90 ASN A N 1
ATOM 706 C CA . ASN A 1 90 ? -1.455 -10.920 -2.879 1.00 88.38 90 ASN A CA 1
ATOM 707 C C . ASN A 1 90 ? -0.446 -9.930 -2.282 1.00 88.38 90 ASN A C 1
ATOM 709 O O . ASN A 1 90 ? 0.715 -9.925 -2.686 1.00 88.38 90 ASN A O 1
ATOM 713 N N . MET A 1 91 ? -0.879 -9.091 -1.337 1.00 88.56 91 MET A N 1
ATOM 714 C CA . MET A 1 91 ? -0.074 -8.056 -0.690 1.00 88.56 91 MET A CA 1
ATOM 715 C C . MET A 1 91 ? 0.557 -7.045 -1.655 1.00 88.56 91 MET A C 1
ATOM 717 O O . MET A 1 91 ? 1.523 -6.369 -1.302 1.00 88.56 91 MET A O 1
ATOM 721 N N . TYR A 1 92 ? 0.021 -6.899 -2.871 1.00 90.69 92 TYR A N 1
ATOM 722 C CA .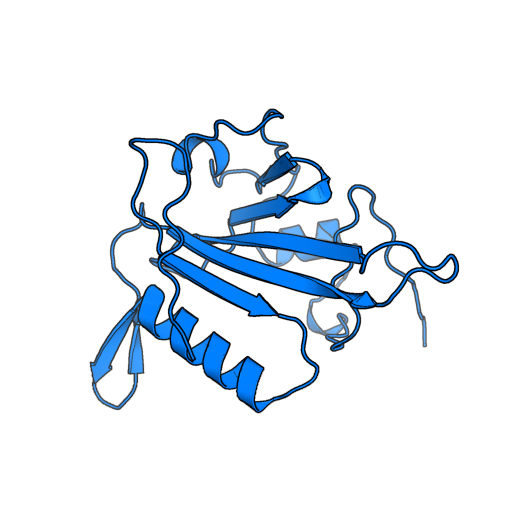 TYR A 1 92 ? 0.515 -5.882 -3.795 1.00 90.69 92 TYR A CA 1
ATOM 723 C C . TYR A 1 92 ? 0.154 -4.496 -3.289 1.00 90.69 92 TYR A C 1
ATOM 725 O O . TYR A 1 92 ? -1.003 -4.214 -2.977 1.00 90.69 92 TYR A O 1
ATOM 733 N N . PHE A 1 93 ? 1.167 -3.638 -3.227 1.00 90.94 93 PHE A N 1
ATOM 734 C CA . PHE A 1 93 ? 1.021 -2.224 -2.930 1.00 90.94 93 PHE A CA 1
ATOM 735 C C . PHE A 1 93 ? 0.262 -1.526 -4.061 1.00 90.94 93 PHE A C 1
ATOM 737 O O . PHE A 1 93 ? 0.579 -1.712 -5.235 1.00 90.94 93 PHE A O 1
ATOM 744 N N . LEU A 1 94 ? -0.743 -0.726 -3.704 1.00 92.12 94 LEU A N 1
ATOM 745 C CA . LEU A 1 94 ? -1.641 -0.092 -4.673 1.00 92.12 94 LEU A CA 1
ATOM 746 C C . LEU A 1 94 ? -1.517 1.433 -4.720 1.00 92.12 94 LEU A C 1
ATOM 748 O O . LEU A 1 94 ? -1.915 2.054 -5.713 1.00 92.12 94 LEU A O 1
ATOM 752 N N . GLY A 1 95 ? -1.010 2.028 -3.642 1.00 92.69 95 GLY A N 1
ATOM 753 C CA . GLY A 1 95 ? -0.983 3.467 -3.425 1.00 92.69 95 GLY A CA 1
ATOM 754 C C . GLY A 1 95 ? -1.040 3.832 -1.942 1.00 92.69 95 GLY A C 1
ATOM 755 O O . GLY A 1 95 ? -1.057 2.959 -1.071 1.00 92.69 95 GLY A O 1
ATOM 756 N N . TRP A 1 96 ? -1.082 5.130 -1.657 1.00 91.75 96 TRP A N 1
ATOM 757 C CA . TRP A 1 96 ? -1.123 5.671 -0.301 1.00 91.75 96 TRP A CA 1
ATOM 758 C C . TRP A 1 96 ? -1.961 6.946 -0.226 1.00 91.75 96 TRP A C 1
ATOM 760 O O . TRP A 1 96 ? -2.090 7.664 -1.215 1.00 91.75 96 TRP A O 1
ATOM 770 N N . SER A 1 97 ? -2.508 7.254 0.946 1.00 90.25 97 SER A N 1
ATOM 771 C CA . SER A 1 97 ? -3.043 8.580 1.261 1.00 90.25 97 SER A CA 1
ATOM 772 C C . SER A 1 97 ? -2.170 9.283 2.293 1.00 90.25 97 SER A C 1
ATOM 774 O O . SER A 1 97 ? -1.533 8.625 3.110 1.00 90.25 97 SER A O 1
ATOM 776 N N . SER A 1 98 ? -2.127 10.611 2.237 1.00 84.88 98 SER A N 1
ATOM 777 C CA . SER A 1 98 ? -1.485 11.461 3.246 1.00 84.88 98 SER A CA 1
ATOM 778 C C . SER A 1 98 ? -2.572 12.240 3.971 1.00 84.88 98 SER A C 1
ATOM 780 O O . SER A 1 98 ? -3.369 12.917 3.316 1.00 84.88 98 SER A O 1
ATOM 782 N N . ASP A 1 99 ? -2.599 12.128 5.297 1.00 80.62 99 ASP A N 1
ATOM 783 C CA . ASP A 1 99 ? -3.574 12.840 6.126 1.00 80.62 99 ASP A CA 1
ATOM 784 C C . ASP A 1 99 ? -3.289 14.350 6.100 1.00 80.62 99 ASP A C 1
ATOM 786 O O . ASP A 1 99 ? -4.219 15.146 6.007 1.00 80.62 99 ASP A O 1
ATOM 790 N N . ASP A 1 100 ? -2.010 14.736 6.033 1.00 78.00 100 ASP A N 1
ATOM 791 C CA . ASP A 1 100 ? -1.563 16.137 5.980 1.00 78.00 100 ASP A CA 1
ATOM 792 C C . ASP A 1 100 ? -2.066 16.878 4.738 1.00 78.00 100 ASP A C 1
ATOM 794 O O . ASP A 1 100 ? -2.357 18.072 4.777 1.00 78.00 100 ASP A O 1
ATOM 798 N N . THR A 1 101 ? -2.142 16.173 3.608 1.00 80.50 101 THR A N 1
ATOM 799 C CA . THR A 1 101 ? -2.564 16.764 2.333 1.00 80.50 101 THR A CA 1
ATOM 800 C C . THR A 1 101 ? -3.997 16.424 1.959 1.00 80.50 101 THR A C 1
ATOM 802 O O . THR A 1 101 ? -4.492 16.977 0.983 1.00 80.50 101 THR A O 1
ATOM 805 N N . GLY A 1 102 ? -4.646 15.474 2.639 1.00 81.31 102 GLY A N 1
ATOM 806 C CA . GLY A 1 102 ? -5.957 14.948 2.246 1.00 81.31 102 GLY A CA 1
ATOM 807 C C . GLY A 1 102 ? -5.976 14.288 0.856 1.00 81.31 102 GLY A C 1
ATOM 808 O O . GLY A 1 102 ? -7.041 14.147 0.245 1.00 81.31 102 GLY A O 1
ATOM 809 N N . ARG A 1 103 ? -4.809 13.914 0.306 1.00 86.06 103 ARG A N 1
ATOM 810 C CA . ARG A 1 103 ? -4.667 13.365 -1.055 1.00 86.06 103 ARG A CA 1
ATOM 811 C C . ARG A 1 103 ? -4.485 11.858 -1.042 1.00 86.06 103 ARG A C 1
ATOM 813 O O . ARG A 1 103 ? -3.741 11.319 -0.227 1.00 86.06 103 ARG A O 1
ATOM 820 N N . LEU A 1 104 ? -5.097 11.202 -2.027 1.00 90.38 104 LEU A N 1
ATOM 821 C CA . LEU A 1 104 ? -4.831 9.813 -2.390 1.00 90.38 104 LEU A CA 1
ATOM 822 C C . LEU A 1 104 ? -3.911 9.769 -3.614 1.00 90.38 104 LEU A C 1
ATOM 824 O O . LEU A 1 104 ? -4.241 10.332 -4.655 1.00 90.38 104 LEU A O 1
ATOM 828 N N . TYR A 1 105 ? -2.802 9.050 -3.507 1.00 93.38 105 TYR A N 1
ATOM 829 C CA . TYR A 1 105 ? -1.893 8.725 -4.599 1.00 93.38 105 TYR A CA 1
ATOM 830 C C . TYR A 1 105 ? -2.076 7.252 -4.957 1.00 93.38 105 TYR A C 1
ATOM 832 O O . TYR A 1 105 ? -1.923 6.373 -4.111 1.00 93.38 105 TYR A O 1
ATOM 840 N N . GLN A 1 106 ? -2.409 6.966 -6.211 1.00 94.75 106 GLN A N 1
ATOM 841 C CA . GLN A 1 106 ? -2.606 5.603 -6.701 1.00 94.75 106 GLN A CA 1
ATOM 842 C C . GLN A 1 106 ? -1.635 5.291 -7.836 1.00 94.75 106 GLN A C 1
ATOM 844 O O . GLN A 1 106 ? -1.374 6.135 -8.695 1.00 94.75 106 GLN A O 1
ATOM 849 N N . LEU A 1 107 ? -1.112 4.067 -7.853 1.00 94.44 107 LEU A N 1
ATOM 850 C CA . LEU A 1 107 ? -0.305 3.583 -8.970 1.00 94.44 107 LEU A CA 1
ATOM 851 C C . LEU A 1 107 ? -1.175 3.365 -10.212 1.00 94.44 107 LEU A C 1
ATOM 853 O O . LEU A 1 107 ? -2.372 3.074 -10.117 1.00 94.44 107 LEU A O 1
ATOM 857 N N . ASN A 1 108 ? -0.574 3.504 -11.392 1.00 93.88 108 ASN A N 1
ATOM 858 C CA . ASN A 1 108 ? -1.292 3.306 -12.643 1.00 93.88 108 ASN A CA 1
ATOM 859 C C . ASN A 1 108 ? -1.844 1.874 -12.728 1.00 93.88 108 ASN A C 1
ATOM 861 O O . ASN A 1 108 ? -1.116 0.914 -12.496 1.00 93.88 108 ASN A O 1
ATOM 865 N N . GLY A 1 109 ? -3.122 1.730 -13.083 1.00 90.44 109 GLY A N 1
ATOM 866 C CA . GLY A 1 109 ? -3.784 0.432 -13.244 1.00 90.44 109 GLY A CA 1
ATOM 867 C C . GLY A 1 109 ? -4.411 -0.164 -11.977 1.00 90.44 109 GLY A C 1
ATOM 868 O O . GLY A 1 109 ? -5.212 -1.091 -12.091 1.00 90.44 109 GLY A O 1
ATOM 869 N N . THR A 1 110 ? -4.153 0.379 -10.781 1.00 90.75 110 THR A N 1
ATOM 870 C CA . THR A 1 110 ? -4.672 -0.214 -9.528 1.00 90.75 110 THR A CA 1
ATOM 871 C C . THR A 1 110 ? -6.125 0.153 -9.229 1.00 90.75 110 THR A C 1
ATOM 873 O O . THR A 1 110 ? -6.808 -0.567 -8.496 1.00 90.75 110 THR A O 1
ATOM 876 N N . ASN A 1 111 ? -6.614 1.261 -9.804 1.00 88.31 111 ASN A N 1
ATOM 877 C CA . ASN A 1 111 ? -7.950 1.821 -9.570 1.00 88.31 111 ASN A CA 1
ATOM 878 C C . ASN A 1 111 ? -8.284 1.993 -8.075 1.00 88.31 111 ASN A C 1
ATOM 880 O O . ASN A 1 111 ? -9.448 1.879 -7.678 1.00 88.31 111 ASN A O 1
ATOM 884 N N . LEU A 1 112 ? -7.276 2.247 -7.235 1.00 91.12 112 LEU A N 1
ATOM 885 C CA . LEU A 1 112 ? -7.417 2.322 -5.781 1.00 91.12 112 LEU A CA 1
ATOM 886 C C . LEU A 1 112 ? -8.501 3.317 -5.352 1.00 91.12 112 LEU A C 1
ATOM 888 O O . LEU A 1 112 ? -9.346 2.973 -4.528 1.00 91.12 112 LEU A O 1
ATOM 892 N N . GLY A 1 113 ? -8.546 4.504 -5.963 1.00 90.19 113 GLY A N 1
ATOM 893 C CA . GLY A 1 113 ? -9.565 5.511 -5.663 1.00 90.19 113 GLY A CA 1
ATOM 894 C C . GLY A 1 113 ? -10.988 5.009 -5.905 1.00 90.19 113 GLY A C 1
ATOM 895 O O . GLY A 1 113 ? -11.882 5.283 -5.111 1.00 90.19 113 GLY A O 1
ATOM 896 N N . ARG A 1 114 ? -11.204 4.189 -6.941 1.00 88.62 114 ARG A N 1
ATOM 897 C CA . ARG A 1 114 ? -12.501 3.546 -7.195 1.00 88.62 114 ARG A CA 1
ATOM 898 C C . ARG A 1 114 ? -12.792 2.430 -6.191 1.00 88.62 114 ARG A C 1
ATOM 900 O O . ARG A 1 114 ? -13.935 2.303 -5.770 1.00 88.62 114 ARG A O 1
ATOM 907 N N . ARG A 1 115 ? -11.786 1.635 -5.811 1.00 87.50 115 ARG A N 1
ATOM 908 C CA . ARG A 1 115 ? -11.929 0.529 -4.844 1.00 87.50 115 ARG A CA 1
ATOM 909 C C . ARG A 1 115 ? -12.276 1.029 -3.446 1.00 87.50 115 ARG A C 1
ATOM 911 O O . ARG A 1 115 ? -13.175 0.486 -2.825 1.00 87.50 115 ARG A O 1
ATOM 918 N N . LEU A 1 116 ? -11.608 2.086 -2.990 1.00 86.19 116 LEU A N 1
ATOM 919 C CA . LEU A 1 116 ? -11.962 2.809 -1.763 1.00 86.19 116 LEU A CA 1
ATOM 920 C C . LEU A 1 116 ? -13.237 3.632 -1.935 1.00 86.19 116 LEU A C 1
ATOM 922 O O . LEU A 1 116 ? -13.843 4.051 -0.953 1.00 86.19 116 LEU A O 1
ATOM 926 N N . ALA A 1 117 ? -13.615 3.865 -3.194 1.00 85.94 117 ALA A N 1
ATOM 927 C CA . ALA A 1 117 ? -14.690 4.742 -3.605 1.00 85.94 117 ALA A CA 1
ATOM 928 C C . ALA A 1 117 ? -14.569 6.103 -2.908 1.00 85.94 117 ALA A C 1
ATOM 930 O O . ALA A 1 117 ? -15.486 6.590 -2.241 1.00 85.94 117 ALA A O 1
ATOM 931 N N . TRP A 1 118 ? -13.356 6.627 -3.076 1.00 84.62 118 TRP A N 1
ATOM 932 C CA . TRP A 1 118 ? -12.752 7.740 -2.381 1.00 84.62 118 TRP A CA 1
ATOM 933 C C . TRP A 1 118 ? -13.666 8.959 -2.346 1.00 84.62 118 TRP A C 1
ATOM 935 O O . TRP A 1 118 ? -14.175 9.408 -3.373 1.00 84.62 118 TRP A O 1
ATOM 945 N N . SER A 1 119 ? -13.829 9.496 -1.144 1.00 77.00 119 SER A N 1
ATOM 946 C CA . SER A 1 119 ? -14.608 10.697 -0.853 1.00 77.00 119 SER A CA 1
ATOM 947 C C . SER A 1 119 ? -13.771 11.757 -0.137 1.00 77.00 119 SER A C 1
ATOM 949 O O . SER A 1 119 ? -14.330 12.607 0.552 1.00 77.00 119 SER A O 1
ATOM 951 N N . GLY A 1 120 ? -12.440 11.660 -0.217 1.00 71.75 120 GLY A N 1
ATOM 952 C CA . GLY A 1 120 ? -11.550 12.644 0.389 1.00 71.75 120 GLY A CA 1
ATOM 953 C C . GLY A 1 120 ? -11.633 13.998 -0.310 1.00 71.75 120 GLY A C 1
ATOM 954 O O . GLY A 1 120 ? -12.198 14.125 -1.397 1.00 71.75 120 GLY A O 1
ATOM 955 N N . GLU A 1 121 ? -11.037 15.003 0.326 1.00 72.19 121 GLU A N 1
ATOM 956 C CA . GLU A 1 121 ? -11.103 16.410 -0.088 1.00 72.19 121 GLU A CA 1
ATOM 957 C C . GLU A 1 121 ? -10.601 16.642 -1.519 1.00 72.19 121 GLU A C 1
ATOM 959 O O . GLU A 1 121 ? -11.087 17.514 -2.243 1.00 72.19 121 GLU A O 1
ATOM 964 N N . HIS A 1 122 ? -9.649 15.821 -1.960 1.00 81.50 122 HIS A N 1
ATOM 965 C CA . HIS A 1 122 ? -9.060 15.921 -3.283 1.00 81.50 122 HIS A CA 1
ATOM 966 C C . HIS A 1 122 ? -9.302 14.681 -4.132 1.00 81.50 122 HIS A C 1
ATOM 968 O O . HIS A 1 122 ? -9.341 13.551 -3.642 1.00 81.50 122 HIS A O 1
ATOM 974 N N . GLN A 1 123 ? -9.383 14.906 -5.445 1.00 84.62 123 GLN A N 1
ATOM 975 C CA . GLN A 1 123 ? -9.390 13.826 -6.423 1.00 84.62 123 GLN A CA 1
ATOM 976 C C . GLN A 1 123 ? -8.101 12.993 -6.316 1.00 84.62 123 GLN A C 1
ATOM 978 O O . GLN A 1 123 ? -7.024 13.570 -6.115 1.00 84.62 123 GLN A O 1
ATOM 983 N N . PRO A 1 124 ? -8.184 11.659 -6.477 1.00 89.62 124 PRO A N 1
ATOM 984 C CA . PRO A 1 124 ? -7.004 10.807 -6.495 1.00 89.62 124 PRO A CA 1
ATOM 985 C C . PRO A 1 124 ? -6.012 11.223 -7.587 1.00 89.62 124 PRO A C 1
ATOM 987 O O . PRO A 1 124 ? -6.395 11.463 -8.732 1.00 89.62 124 PRO A O 1
ATOM 990 N N . ILE A 1 125 ? -4.726 11.250 -7.246 1.00 93.06 125 ILE A N 1
ATOM 991 C CA . ILE A 1 125 ? -3.626 11.462 -8.186 1.00 93.06 125 ILE A CA 1
ATOM 992 C C . ILE A 1 125 ? -3.157 10.101 -8.689 1.00 93.06 125 ILE A C 1
ATOM 994 O O . ILE A 1 125 ? -2.704 9.261 -7.911 1.00 93.06 125 ILE A O 1
ATOM 998 N N . THR A 1 126 ? -3.236 9.890 -10.000 1.00 94.38 126 THR A N 1
ATOM 999 C CA . THR A 1 126 ? -2.685 8.693 -10.643 1.00 94.38 126 THR A CA 1
ATOM 1000 C C . THR A 1 126 ? -1.229 8.934 -11.023 1.00 94.38 126 THR A C 1
ATOM 1002 O O . THR A 1 126 ? -0.924 9.826 -11.813 1.00 94.38 126 THR A O 1
ATOM 1005 N N . LEU A 1 127 ? -0.330 8.124 -10.472 1.00 93.69 127 LEU A N 1
ATOM 1006 C CA . LEU A 1 127 ? 1.092 8.150 -10.799 1.00 93.69 127 LEU A CA 1
ATOM 1007 C C . LEU A 1 127 ? 1.327 7.531 -12.187 1.00 93.69 127 LEU A C 1
ATOM 1009 O O . LEU A 1 127 ? 0.625 6.591 -12.553 1.00 93.69 127 LEU A O 1
ATOM 1013 N N . PRO A 1 128 ? 2.320 7.993 -12.967 1.00 93.12 128 PRO A N 1
ATOM 1014 C CA . PRO A 1 128 ? 2.525 7.552 -14.351 1.00 93.12 128 PRO A CA 1
ATOM 1015 C C . PRO A 1 128 ? 3.198 6.171 -14.475 1.00 93.12 128 PRO A C 1
ATOM 1017 O O . PRO A 1 128 ? 3.658 5.794 -15.551 1.00 93.12 128 PRO A O 1
ATOM 1020 N N . PHE A 1 129 ? 3.277 5.405 -13.387 1.00 90.81 129 PHE A N 1
ATOM 1021 C CA . PHE A 1 129 ? 3.915 4.094 -13.322 1.00 90.81 129 PHE A CA 1
ATOM 1022 C C . PHE A 1 129 ? 3.092 3.124 -12.464 1.00 90.81 129 PHE A C 1
ATOM 1024 O O . PHE A 1 129 ? 2.342 3.539 -11.580 1.00 90.81 129 PHE A O 1
ATOM 1031 N N . GLY A 1 130 ? 3.216 1.831 -12.768 1.00 91.31 130 GLY A N 1
ATOM 1032 C CA . GLY A 1 130 ? 2.571 0.745 -12.023 1.00 91.31 130 GLY A CA 1
ATOM 1033 C C . GLY A 1 130 ? 3.438 0.197 -10.886 1.00 91.31 130 GLY A C 1
ATOM 1034 O O . GLY A 1 130 ? 4.523 0.701 -10.602 1.00 91.31 130 GLY A O 1
ATOM 1035 N N . GLU A 1 131 ? 2.970 -0.883 -10.272 1.00 87.62 131 GLU A N 1
ATOM 1036 C CA . GLU A 1 131 ? 3.530 -1.520 -9.073 1.00 87.62 131 GLU A CA 1
ATOM 1037 C C . GLU A 1 131 ? 4.716 -2.460 -9.325 1.00 87.62 131 GLU A C 1
ATOM 1039 O O . GLU A 1 131 ? 5.321 -2.966 -8.379 1.00 87.62 131 GLU A O 1
ATOM 1044 N N . SER A 1 132 ? 5.075 -2.715 -10.587 1.00 90.88 132 SER A N 1
ATOM 1045 C CA . SER A 1 132 ? 6.191 -3.613 -10.888 1.00 90.88 132 SER A CA 1
ATOM 1046 C C . SER A 1 132 ? 7.521 -3.026 -10.410 1.00 90.88 132 SER A C 1
ATOM 1048 O O . SER A 1 132 ? 7.788 -1.833 -10.569 1.00 90.88 132 SER A O 1
ATOM 1050 N N . TYR A 1 133 ? 8.411 -3.878 -9.890 1.00 89.19 133 TYR A N 1
ATOM 1051 C CA . TYR A 1 133 ? 9.741 -3.440 -9.454 1.00 89.19 133 TYR A CA 1
ATOM 1052 C C . TYR A 1 133 ? 10.503 -2.693 -10.550 1.00 89.19 133 TYR A C 1
ATOM 1054 O O . TYR A 1 133 ? 11.152 -1.697 -10.258 1.00 89.19 133 TYR A O 1
ATOM 1062 N N . THR A 1 134 ? 10.386 -3.122 -11.808 1.00 90.50 134 THR A N 1
ATOM 1063 C CA . THR A 1 134 ? 11.012 -2.438 -12.946 1.00 90.50 134 THR A CA 1
ATOM 1064 C C . THR A 1 134 ? 10.473 -1.021 -13.137 1.00 90.50 134 THR A C 1
ATOM 1066 O O . THR A 1 134 ? 11.244 -0.111 -13.432 1.00 90.50 134 THR A O 1
ATOM 1069 N N . ALA A 1 135 ? 9.165 -0.810 -12.967 1.00 88.12 135 ALA A N 1
ATOM 1070 C CA . ALA A 1 135 ? 8.564 0.515 -13.073 1.00 88.12 135 ALA A CA 1
ATOM 1071 C C . ALA A 1 135 ? 9.003 1.422 -11.913 1.00 88.12 135 ALA A C 1
ATOM 1073 O O . ALA A 1 135 ? 9.412 2.556 -12.154 1.00 88.12 135 ALA A O 1
ATOM 1074 N N . LEU A 1 136 ? 9.009 0.897 -10.684 1.00 87.69 136 LEU A N 1
ATOM 1075 C CA . LEU A 1 136 ? 9.459 1.621 -9.491 1.00 87.69 136 LEU A CA 1
ATOM 1076 C C . LEU A 1 136 ? 10.948 1.991 -9.564 1.00 87.69 136 LEU A C 1
ATOM 1078 O O . LEU A 1 136 ? 11.316 3.124 -9.278 1.00 87.69 136 LEU A O 1
ATOM 1082 N N . GLN A 1 137 ? 11.802 1.068 -10.014 1.00 86.38 137 GLN A N 1
ATOM 1083 C CA . GLN A 1 137 ? 13.234 1.308 -10.225 1.00 86.38 137 GLN A CA 1
ATOM 1084 C C . GLN A 1 137 ? 13.478 2.425 -11.239 1.00 86.38 137 GLN A C 1
ATOM 1086 O O . GLN A 1 137 ? 14.254 3.339 -10.974 1.00 86.38 137 GLN A O 1
ATOM 1091 N N . ARG A 1 138 ? 12.772 2.394 -12.377 1.00 87.38 138 ARG A N 1
ATOM 1092 C CA . ARG A 1 138 ? 12.861 3.455 -13.390 1.00 87.38 138 ARG A CA 1
ATOM 1093 C C . ARG A 1 138 ? 12.389 4.799 -12.847 1.00 87.38 138 ARG A C 1
ATOM 1095 O O . ARG A 1 138 ? 13.066 5.794 -13.073 1.00 87.38 138 ARG A O 1
ATOM 1102 N N . ALA A 1 139 ? 11.271 4.823 -12.120 1.00 87.00 139 ALA A N 1
ATOM 1103 C CA . ALA A 1 139 ? 10.743 6.043 -11.512 1.00 87.00 139 ALA A CA 1
ATOM 1104 C C . ALA A 1 139 ? 11.703 6.639 -10.467 1.00 87.00 139 ALA A C 1
ATOM 1106 O O . ALA A 1 139 ? 11.838 7.855 -10.386 1.00 87.00 139 ALA A O 1
ATOM 1107 N N . ALA A 1 140 ? 12.405 5.789 -9.712 1.00 81.69 140 ALA A N 1
ATOM 1108 C CA . ALA A 1 140 ? 13.411 6.195 -8.731 1.00 81.69 140 ALA A CA 1
ATOM 1109 C C . ALA A 1 140 ? 14.790 6.519 -9.344 1.00 81.69 140 ALA A C 1
ATOM 1111 O O . ALA A 1 140 ? 15.673 7.004 -8.641 1.00 81.69 140 ALA A O 1
ATOM 1112 N N . GLY A 1 141 ? 15.005 6.240 -10.636 1.00 85.62 141 GLY A N 1
ATOM 1113 C CA . GLY A 1 141 ? 16.312 6.389 -11.284 1.00 85.62 141 GLY A CA 1
ATOM 1114 C C . GLY A 1 141 ? 17.351 5.353 -10.835 1.00 85.62 141 GLY A C 1
ATOM 1115 O O . GLY A 1 141 ? 18.551 5.612 -10.904 1.00 85.62 141 GLY A O 1
ATOM 1116 N N . TRP A 1 142 ? 16.916 4.182 -10.365 1.00 82.44 142 TRP A N 1
ATOM 1117 C CA . TRP A 1 142 ? 17.791 3.119 -9.870 1.00 82.44 142 TRP A CA 1
ATOM 1118 C C . TRP A 1 142 ? 17.946 1.976 -10.870 1.00 82.44 142 TRP A C 1
ATOM 1120 O O . TRP A 1 142 ? 16.974 1.490 -11.442 1.00 82.44 142 TRP A O 1
ATOM 1130 N N . GLY A 1 143 ? 19.182 1.492 -11.028 1.00 79.25 143 GLY A N 1
ATOM 1131 C CA . GLY A 1 143 ? 19.481 0.328 -11.871 1.00 79.25 143 GLY A CA 1
ATOM 1132 C C . GLY A 1 143 ? 19.043 -1.005 -11.254 1.00 79.25 143 GLY A C 1
ATOM 1133 O O . GLY A 1 143 ? 18.763 -1.959 -11.974 1.00 79.25 143 GLY A O 1
ATOM 1134 N N . SER A 1 144 ? 18.959 -1.086 -9.922 1.00 83.62 144 SER A N 1
ATOM 1135 C CA . SER A 1 144 ? 18.408 -2.246 -9.218 1.00 83.62 144 SER A CA 1
ATOM 1136 C C . SER A 1 144 ? 17.932 -1.872 -7.814 1.00 83.62 144 SER A C 1
ATOM 1138 O O . SER A 1 144 ? 18.359 -0.870 -7.248 1.00 83.62 144 SER A O 1
ATOM 1140 N N . ARG A 1 145 ? 17.100 -2.731 -7.212 1.00 79.31 145 ARG A N 1
ATOM 1141 C CA . ARG A 1 145 ? 16.670 -2.582 -5.810 1.00 79.31 145 ARG A CA 1
ATOM 1142 C C . ARG A 1 145 ? 17.797 -2.853 -4.810 1.00 79.31 145 ARG A C 1
ATOM 1144 O O . ARG A 1 145 ? 17.699 -2.419 -3.678 1.00 79.31 145 ARG A O 1
ATOM 1151 N N . GLY A 1 146 ? 18.847 -3.571 -5.219 1.00 77.38 146 GLY A N 1
ATOM 1152 C CA . GLY A 1 146 ? 20.004 -3.843 -4.360 1.00 77.38 146 GLY A CA 1
ATOM 1153 C C . GLY A 1 146 ? 20.869 -2.605 -4.115 1.00 77.38 146 GLY A C 1
ATOM 1154 O O . GLY A 1 146 ? 21.692 -2.620 -3.213 1.00 77.38 146 GLY A O 1
ATOM 1155 N N . ALA A 1 147 ? 20.668 -1.543 -4.902 1.00 75.50 147 ALA A N 1
ATOM 1156 C CA . ALA A 1 147 ? 21.302 -0.245 -4.696 1.00 75.50 147 ALA A CA 1
ATOM 1157 C C . ALA A 1 147 ? 20.512 0.667 -3.737 1.00 75.50 147 ALA A C 1
ATOM 1159 O O . ALA A 1 147 ? 20.977 1.758 -3.426 1.00 75.50 147 ALA A O 1
ATOM 1160 N N . MET A 1 148 ? 19.315 0.252 -3.299 1.00 73.62 148 MET A N 1
ATOM 1161 C CA . MET A 1 148 ? 18.512 1.002 -2.336 1.00 73.62 148 MET A CA 1
ATOM 1162 C C . MET A 1 148 ? 18.979 0.682 -0.919 1.00 73.62 148 MET A C 1
ATOM 1164 O O . MET A 1 148 ? 18.949 -0.474 -0.496 1.00 73.62 148 MET A O 1
ATOM 1168 N N . GLU A 1 149 ? 19.341 1.718 -0.172 1.00 73.12 149 GLU A N 1
ATOM 1169 C CA . GLU A 1 149 ? 19.530 1.620 1.270 1.00 73.12 149 GLU A CA 1
ATOM 1170 C C . GLU A 1 149 ? 18.152 1.662 1.955 1.00 73.12 149 GLU A C 1
ATOM 1172 O O . GLU A 1 149 ? 17.314 2.513 1.643 1.00 73.12 149 GLU A O 1
ATOM 1177 N N . ILE A 1 150 ? 17.885 0.699 2.840 1.00 65.50 150 ILE A N 1
ATOM 1178 C CA . ILE A 1 150 ? 16.673 0.676 3.664 1.00 65.50 150 ILE A CA 1
ATOM 1179 C C . ILE A 1 150 ? 17.104 1.002 5.088 1.00 65.50 150 ILE A C 1
ATOM 1181 O O . ILE A 1 150 ? 17.635 0.151 5.802 1.00 65.50 150 ILE A O 1
ATOM 1185 N N . ASN A 1 151 ? 16.873 2.250 5.482 1.00 53.22 151 ASN A N 1
ATOM 1186 C CA . ASN A 1 151 ? 17.299 2.797 6.763 1.00 53.22 151 ASN A CA 1
ATOM 1187 C C . ASN A 1 151 ? 16.046 3.130 7.564 1.00 53.22 151 ASN A C 1
ATOM 1189 O O . ASN A 1 151 ? 15.083 3.659 7.007 1.00 53.22 151 ASN A O 1
ATOM 1193 N N . THR A 1 152 ? 16.091 2.946 8.882 1.00 46.06 152 THR A N 1
ATOM 1194 C CA . THR A 1 152 ? 14.991 3.299 9.799 1.00 46.06 152 THR A CA 1
ATOM 1195 C C . THR A 1 152 ? 14.589 4.785 9.720 1.00 46.06 152 THR A C 1
ATOM 1197 O O . THR A 1 152 ? 13.509 5.154 10.152 1.00 46.06 152 THR A O 1
ATOM 1200 N N . VAL A 1 153 ? 15.416 5.651 9.116 1.00 33.72 153 VAL A N 1
ATOM 1201 C CA . VAL A 1 153 ? 15.232 7.114 9.111 1.00 33.72 153 VAL A CA 1
ATOM 1202 C C . VAL A 1 153 ? 14.516 7.659 7.858 1.00 33.72 153 VAL A C 1
ATOM 1204 O O . VAL A 1 153 ? 14.046 8.795 7.874 1.00 33.72 153 VAL A O 1
ATOM 1207 N N . ALA A 1 154 ? 14.333 6.895 6.775 1.00 32.38 154 ALA A N 1
ATOM 1208 C CA . ALA A 1 154 ? 13.901 7.467 5.488 1.00 32.38 154 ALA A CA 1
ATOM 1209 C C . ALA A 1 154 ? 12.543 6.950 4.972 1.00 32.38 154 ALA A C 1
ATOM 1211 O O . ALA A 1 154 ? 12.466 6.322 3.921 1.00 32.38 154 ALA A O 1
ATOM 1212 N N . PHE A 1 155 ? 11.450 7.293 5.657 1.00 35.16 155 PHE A N 1
ATOM 1213 C CA . PHE A 1 155 ? 10.146 7.446 5.004 1.00 35.16 155 PHE A CA 1
ATOM 1214 C C . PHE A 1 155 ? 9.899 8.934 4.772 1.00 35.16 155 PHE A C 1
ATOM 1216 O O . PHE A 1 155 ? 9.259 9.597 5.579 1.00 35.16 155 PHE A O 1
ATOM 1223 N N . THR A 1 156 ? 10.459 9.493 3.701 1.00 34.38 156 THR A N 1
ATOM 1224 C CA . THR A 1 156 ? 10.078 10.838 3.257 1.00 34.38 156 THR A CA 1
ATOM 1225 C C . THR A 1 156 ? 9.042 10.685 2.151 1.00 34.38 156 THR A C 1
ATOM 1227 O O . THR A 1 156 ? 9.377 10.380 1.006 1.00 34.38 156 THR A O 1
ATOM 1230 N N . PHE A 1 157 ? 7.767 10.875 2.489 1.00 33.34 157 PHE A N 1
ATOM 1231 C CA . PHE A 1 157 ? 6.687 10.949 1.509 1.00 33.34 157 PHE A CA 1
ATOM 1232 C C . PHE A 1 157 ? 6.663 12.350 0.898 1.00 33.34 157 PHE A C 1
ATOM 1234 O O . PHE A 1 157 ? 5.817 13.175 1.221 1.00 33.34 157 PHE A O 1
ATOM 1241 N N . CYS A 1 158 ? 7.607 12.658 0.009 1.00 28.83 158 CYS A N 1
ATOM 1242 C CA . CYS A 1 158 ? 7.541 13.931 -0.692 1.00 28.83 158 CYS A CA 1
ATOM 1243 C C . CYS A 1 158 ? 6.512 13.871 -1.828 1.00 28.83 158 CYS A C 1
ATOM 1245 O O . CYS A 1 158 ? 6.681 13.132 -2.800 1.00 28.83 158 CYS A O 1
ATOM 1247 N N . GLY A 1 159 ? 5.531 14.776 -1.785 1.00 27.41 159 GLY A N 1
ATOM 1248 C CA . GLY A 1 159 ? 4.780 15.267 -2.951 1.00 27.41 159 GLY A CA 1
ATOM 1249 C C . GLY A 1 159 ? 5.650 16.052 -3.951 1.00 27.41 159 GLY A C 1
ATOM 1250 O O . GLY A 1 159 ? 5.203 17.032 -4.536 1.00 27.41 159 GLY A O 1
ATOM 1251 N N . GLY A 1 160 ? 6.905 15.640 -4.130 1.00 26.83 160 GLY A N 1
ATOM 1252 C CA . GLY A 1 160 ? 7.934 16.294 -4.926 1.00 26.83 160 GLY A CA 1
ATOM 1253 C C . GLY A 1 160 ? 9.234 15.502 -4.822 1.00 26.83 160 GLY A C 1
ATOM 1254 O O . GLY A 1 160 ? 9.896 15.512 -3.796 1.00 26.83 160 GLY A O 1
ATOM 1255 N N . LEU A 1 161 ? 9.577 14.764 -5.871 1.00 31.08 161 LEU A N 1
ATOM 1256 C CA . LEU A 1 161 ? 10.768 13.924 -5.965 1.00 31.08 161 LEU A CA 1
ATOM 1257 C C . LEU A 1 161 ? 12.056 14.691 -5.577 1.00 31.08 161 LEU A C 1
ATOM 1259 O O . LEU A 1 161 ? 12.611 15.415 -6.398 1.00 31.08 161 LEU A O 1
ATOM 1263 N N . GLN A 1 162 ? 12.568 14.491 -4.359 1.00 27.47 162 GLN A N 1
ATOM 1264 C CA . GLN A 1 162 ? 13.959 14.770 -3.992 1.00 27.47 162 GLN A CA 1
ATOM 1265 C C . GLN A 1 162 ? 14.463 13.670 -3.054 1.00 27.47 162 GLN A C 1
ATOM 1267 O O . GLN A 1 162 ? 14.154 13.641 -1.867 1.00 27.47 162 GLN A O 1
ATOM 1272 N N . VAL A 1 163 ? 15.250 12.745 -3.608 1.00 34.59 163 VAL A N 1
ATOM 1273 C CA . VAL A 1 163 ? 16.017 11.764 -2.832 1.00 34.59 163 VAL A CA 1
ATOM 1274 C C . VAL A 1 163 ? 17.387 12.367 -2.544 1.00 34.59 163 VAL A C 1
ATOM 1276 O O . VAL A 1 163 ? 18.109 12.768 -3.461 1.00 34.59 163 VAL A O 1
ATOM 1279 N N . LEU A 1 164 ? 17.736 12.435 -1.260 1.00 27.83 164 LEU A N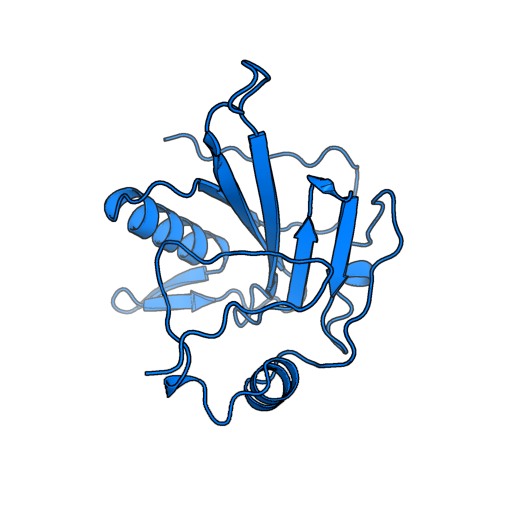 1
ATOM 1280 C CA . LEU A 1 164 ? 19.041 12.865 -0.774 1.00 27.83 164 LEU A CA 1
ATOM 1281 C C . LEU A 1 164 ? 20.113 11.878 -1.275 1.00 27.83 164 LEU A C 1
ATOM 1283 O O . LEU A 1 164 ? 20.265 10.773 -0.763 1.00 27.83 164 LEU A O 1
ATOM 1287 N N . SER A 1 165 ? 20.844 12.270 -2.315 1.00 28.72 165 SER A N 1
ATOM 1288 C CA . SER A 1 165 ? 21.984 11.526 -2.850 1.00 28.72 165 SER A CA 1
ATOM 1289 C C . SER A 1 165 ? 23.149 11.561 -1.857 1.00 28.72 165 SER A C 1
ATOM 1291 O O . SER A 1 165 ? 23.852 12.569 -1.780 1.00 28.72 165 SER A O 1
ATOM 1293 N N . ARG A 1 166 ? 23.442 10.450 -1.173 1.00 29.95 166 ARG A N 1
ATOM 1294 C CA . ARG A 1 166 ? 24.816 10.162 -0.739 1.00 29.95 166 ARG A CA 1
ATOM 1295 C C . ARG A 1 166 ? 25.419 9.143 -1.696 1.00 29.95 166 ARG A C 1
ATOM 1297 O O . ARG A 1 166 ? 25.104 7.962 -1.646 1.00 29.95 166 ARG A O 1
ATOM 1304 N N . ARG A 1 167 ? 26.267 9.641 -2.598 1.00 34.00 167 ARG A N 1
ATOM 1305 C CA . ARG A 1 167 ? 27.232 8.814 -3.324 1.00 34.00 167 ARG A CA 1
ATOM 1306 C C . ARG A 1 167 ? 28.343 8.464 -2.337 1.00 34.00 167 ARG A C 1
ATOM 1308 O O . ARG A 1 167 ? 28.945 9.380 -1.778 1.00 34.00 167 ARG A O 1
ATOM 1315 N N . THR A 1 168 ? 28.597 7.181 -2.134 1.00 37.25 168 THR A N 1
ATOM 1316 C CA . THR A 1 168 ? 29.953 6.700 -1.846 1.00 37.25 168 THR A CA 1
ATOM 1317 C C . THR A 1 168 ? 30.554 6.203 -3.142 1.00 37.25 168 THR A C 1
ATOM 1319 O O . THR A 1 168 ? 29.834 5.443 -3.831 1.00 37.25 168 THR A O 1
#

Organism: Streptomyces noursei (NCBI:txid1971)

pLDDT: mean 70.11, std 21.33, range [22.81, 94.75]